Protein AF-A0A2D9KUJ3-F1 (afdb_monomer_lite)

Secondary structure (DSSP, 8-state):
-HHHHHHHHHHHHHHTT------EEEE-TTS-EEEESS--STT-EE-------------EEEE-SSSEEEETT--EEE-TT---PPPPBTTBPPPTT-------

Sequence (104 aa):
MARYLSSVFLLFWLIGTVSATEIYQWTDDHGRQIFSDQPADPAAETVELTPNSNRYLFNVKRVYDGDTLVLENNQRVRLLSINTPEISSRYREAEPGALKRGIG

pLDDT: mean 80.88, std 12.1, range [39.72, 95.38]

Foldseek 3Di:
DVVVVVVVVVVVVVVVVDDLPWKWWDADPVRDIDIDSDPPDPRIDTDPPPPDVPPDDFAFPDDQFPQWTQTPVRDIDGHPPDDDFHDDDPVDHTGPPGDDPDPD

Radius of gyration: 19.77 Å; chains: 1; bounding box: 57×38×44 Å

Structure (mmCIF, N/CA/C/O backbone):
data_AF-A0A2D9KUJ3-F1
#
_entry.id   AF-A0A2D9KUJ3-F1
#
loop_
_atom_site.group_PDB
_atom_site.id
_atom_site.type_symbol
_atom_site.label_atom_id
_atom_site.label_alt_id
_atom_site.label_comp_id
_atom_site.label_asym_id
_atom_site.label_entity_id
_atom_site.label_seq_id
_atom_site.pdbx_PDB_ins_code
_atom_site.Cartn_x
_atom_site.Cartn_y
_atom_site.Cartn_z
_atom_site.occupancy
_atom_site.B_iso_or_equiv
_atom_site.auth_seq_id
_atom_site.auth_comp_id
_atom_site.auth_asym_id
_atom_site.auth_atom_id
_atom_site.pdbx_PDB_model_num
ATOM 1 N N . MET A 1 1 ? 44.026 4.222 -18.629 1.00 60.72 1 MET A N 1
ATOM 2 C CA . MET A 1 1 ? 43.016 5.303 -18.532 1.00 60.72 1 MET A CA 1
ATOM 3 C C . MET A 1 1 ? 41.734 4.985 -19.297 1.00 60.72 1 MET A C 1
ATOM 5 O O . MET A 1 1 ? 40.689 5.009 -18.668 1.00 60.72 1 MET A O 1
ATOM 9 N N . ALA A 1 2 ? 41.789 4.592 -20.578 1.00 60.91 2 ALA A N 1
ATOM 10 C CA . ALA A 1 2 ? 40.592 4.291 -21.385 1.00 60.91 2 ALA A CA 1
ATOM 11 C C . ALA A 1 2 ? 39.616 3.267 -20.760 1.00 60.91 2 ALA A C 1
ATOM 13 O O . ALA A 1 2 ? 38.419 3.509 -20.748 1.00 60.91 2 ALA A O 1
ATOM 14 N N . ARG A 1 3 ? 40.108 2.177 -20.149 1.00 60.47 3 ARG A N 1
ATOM 15 C CA . ARG A 1 3 ? 39.250 1.156 -19.504 1.00 60.47 3 ARG A CA 1
ATOM 16 C C . ARG A 1 3 ? 38.441 1.687 -18.311 1.00 60.47 3 ARG A C 1
ATOM 18 O O . ARG A 1 3 ? 37.300 1.286 -18.131 1.00 60.47 3 ARG A O 1
ATOM 25 N N . TYR A 1 4 ? 39.013 2.599 -17.523 1.00 70.81 4 TYR A N 1
ATOM 26 C CA . TYR A 1 4 ? 38.316 3.208 -16.383 1.00 70.81 4 TYR A CA 1
ATOM 27 C C . TYR A 1 4 ? 37.273 4.228 -16.847 1.00 70.81 4 TYR A C 1
ATOM 29 O O . TYR A 1 4 ? 36.198 4.298 -16.267 1.00 70.81 4 TYR A O 1
ATOM 37 N N . LEU A 1 5 ? 37.555 4.950 -17.938 1.00 70.75 5 LEU A N 1
ATOM 38 C CA . LEU A 1 5 ? 36.591 5.842 -18.589 1.00 70.75 5 LEU A CA 1
ATOM 39 C C . LEU A 1 5 ? 35.378 5.061 -19.116 1.00 70.75 5 LEU A C 1
ATOM 41 O O . LEU A 1 5 ? 34.248 5.475 -18.883 1.00 70.75 5 LEU A O 1
ATOM 45 N N . SER A 1 6 ? 35.597 3.898 -19.741 1.00 74.25 6 SER A N 1
ATOM 46 C CA . SER A 1 6 ? 34.514 3.012 -20.188 1.00 74.25 6 SER A CA 1
ATOM 47 C C . SER A 1 6 ? 33.666 2.492 -19.023 1.00 74.25 6 SER A C 1
ATOM 49 O O . SER A 1 6 ? 32.444 2.504 -19.111 1.00 74.25 6 SER A O 1
ATOM 51 N N . SER A 1 7 ? 34.291 2.071 -17.916 1.00 78.94 7 SER A N 1
ATOM 52 C CA . SER A 1 7 ? 33.567 1.590 -16.728 1.00 78.94 7 SER A CA 1
ATOM 53 C C . SER A 1 7 ? 32.777 2.691 -16.019 1.00 78.94 7 SER A C 1
ATOM 55 O O . SER A 1 7 ? 31.663 2.435 -15.577 1.00 78.94 7 SER A O 1
ATOM 57 N N . VAL A 1 8 ? 33.311 3.914 -15.939 1.00 81.94 8 VAL A N 1
ATOM 58 C CA . VAL A 1 8 ? 32.582 5.067 -15.387 1.00 81.94 8 VAL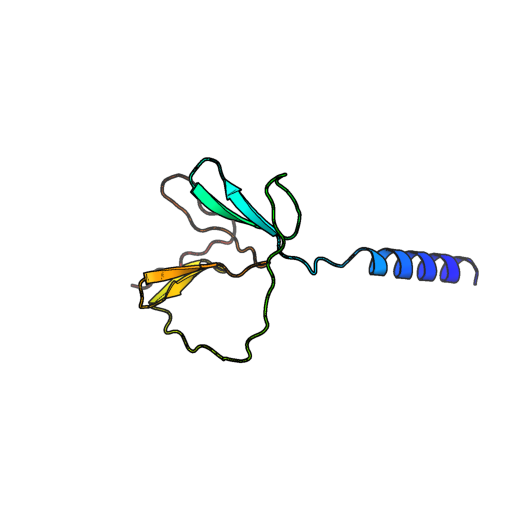 A CA 1
ATOM 59 C C . VAL A 1 8 ? 31.392 5.419 -16.278 1.00 81.94 8 VAL A C 1
ATOM 61 O O . VAL A 1 8 ? 30.297 5.628 -15.771 1.00 81.94 8 VAL A O 1
ATOM 64 N N . PHE A 1 9 ? 31.569 5.409 -17.600 1.00 82.19 9 PHE A N 1
ATOM 65 C CA . PHE A 1 9 ? 30.480 5.668 -18.543 1.00 82.19 9 PHE A CA 1
ATOM 66 C C . PHE A 1 9 ? 29.354 4.627 -18.433 1.00 82.19 9 PHE A C 1
ATOM 68 O O . PHE A 1 9 ? 28.178 4.980 -18.413 1.00 82.19 9 PHE A O 1
ATOM 75 N N . LEU A 1 10 ? 29.711 3.350 -18.280 1.00 82.38 10 LEU A N 1
ATOM 76 C CA . LEU A 1 10 ? 28.755 2.253 -18.111 1.00 82.38 10 LEU A CA 1
ATOM 77 C C . LEU A 1 10 ? 28.019 2.341 -16.758 1.00 82.38 10 LEU A C 1
ATOM 79 O O . LEU A 1 10 ? 26.817 2.101 -16.699 1.00 82.38 10 LEU A O 1
ATOM 83 N N . LEU A 1 11 ? 28.706 2.770 -15.692 1.00 80.31 11 LEU A N 1
ATOM 84 C CA . LEU A 1 11 ? 28.097 3.034 -14.384 1.00 80.31 11 LEU A CA 1
ATOM 85 C C . LEU A 1 11 ? 27.107 4.211 -14.433 1.00 80.31 11 LEU A C 1
ATOM 87 O O . LEU A 1 11 ? 26.006 4.095 -13.906 1.00 80.31 11 LEU A O 1
ATOM 91 N N . PHE A 1 12 ? 27.460 5.316 -15.098 1.00 78.88 12 PHE A N 1
ATOM 92 C CA . PHE A 1 12 ? 26.552 6.456 -15.289 1.00 78.88 12 PHE A CA 1
ATOM 93 C C . PHE A 1 12 ? 25.317 6.087 -16.119 1.00 78.88 12 PHE A C 1
ATOM 95 O O . PHE A 1 12 ? 24.223 6.566 -15.828 1.00 78.88 12 PHE A O 1
ATOM 102 N N . TRP A 1 13 ? 25.471 5.206 -17.111 1.00 78.00 13 TRP A N 1
ATOM 103 C CA . TRP A 1 13 ? 24.351 4.714 -17.910 1.00 78.00 13 TRP A CA 1
ATOM 104 C C . TRP A 1 13 ? 23.391 3.833 -17.095 1.00 78.00 13 TRP A C 1
ATOM 106 O O . TRP A 1 13 ? 22.181 4.006 -17.204 1.00 78.00 13 TRP A O 1
ATOM 116 N N . LEU A 1 14 ? 23.905 2.969 -16.207 1.00 75.50 14 LEU A N 1
ATOM 117 C CA . LEU A 1 14 ? 23.066 2.169 -15.300 1.00 75.50 14 LEU A CA 1
ATOM 118 C C . LEU A 1 14 ? 22.289 3.014 -14.280 1.00 75.50 14 LEU A C 1
ATOM 120 O O . LEU A 1 14 ? 21.185 2.642 -13.894 1.00 75.50 14 LEU A O 1
ATOM 124 N N . ILE A 1 15 ? 22.847 4.137 -13.820 1.00 73.56 15 ILE A N 1
ATOM 125 C CA . ILE A 1 15 ? 22.161 5.007 -12.849 1.00 73.56 15 ILE A CA 1
ATOM 126 C C . ILE A 1 15 ? 20.949 5.699 -13.498 1.00 73.56 15 ILE A C 1
ATOM 128 O O . ILE A 1 15 ? 19.933 5.896 -12.838 1.00 73.56 15 ILE A O 1
ATOM 132 N N . GLY A 1 16 ? 21.017 6.010 -14.798 1.00 63.19 16 GLY A N 1
ATOM 133 C CA . GLY A 1 16 ? 19.931 6.668 -15.533 1.00 63.19 16 GLY A CA 1
ATOM 134 C C . GLY A 1 16 ? 18.679 5.812 -15.758 1.00 63.19 16 GLY A C 1
ATOM 135 O O . GLY A 1 16 ? 17.644 6.358 -16.123 1.00 63.19 16 GLY A O 1
ATOM 136 N N . THR A 1 17 ? 18.744 4.493 -15.544 1.00 64.06 17 THR A N 1
ATOM 137 C CA . THR A 1 17 ? 17.608 3.579 -15.769 1.00 64.06 17 THR A CA 1
ATOM 138 C C . THR A 1 17 ? 16.805 3.263 -14.507 1.00 64.06 17 THR A C 1
ATOM 140 O O . THR A 1 17 ? 15.813 2.545 -14.584 1.00 64.06 17 THR A O 1
ATOM 143 N N . VAL A 1 18 ? 17.214 3.764 -13.336 1.00 61.72 18 VAL A N 1
ATOM 144 C CA . VAL A 1 18 ? 16.547 3.473 -12.059 1.00 61.72 18 VAL A CA 1
ATOM 145 C C . VAL A 1 18 ? 15.677 4.659 -11.657 1.00 61.72 18 VAL A C 1
ATOM 147 O O . VAL A 1 18 ? 16.095 5.531 -10.899 1.00 61.72 18 VAL A O 1
ATOM 150 N N . SER A 1 19 ? 14.462 4.736 -12.192 1.00 57.41 19 SER A N 1
ATOM 151 C CA . SER A 1 19 ? 13.462 5.716 -11.750 1.00 57.41 19 SER A CA 1
ATOM 152 C C . 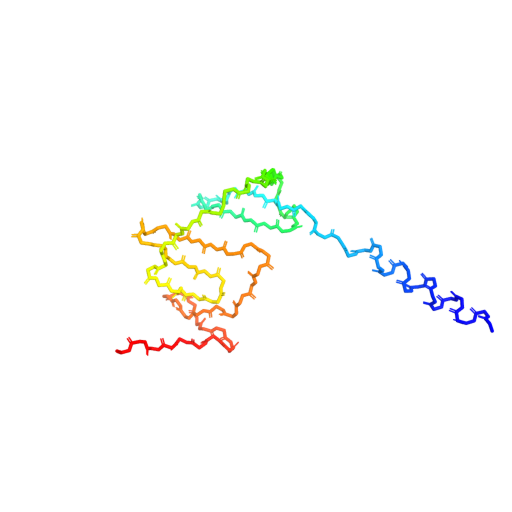SER A 1 19 ? 12.056 5.162 -11.957 1.00 57.41 19 SER A C 1
ATOM 154 O O . SER A 1 19 ? 11.493 5.282 -13.038 1.00 57.41 19 SER A O 1
ATOM 156 N N . ALA A 1 20 ? 11.495 4.556 -10.909 1.00 61.62 20 ALA A N 1
ATOM 157 C CA . ALA A 1 20 ? 10.059 4.318 -10.794 1.00 61.62 20 ALA A CA 1
ATOM 158 C C . ALA A 1 20 ? 9.492 5.398 -9.866 1.00 61.62 20 ALA A C 1
ATOM 160 O O . ALA A 1 20 ? 9.547 5.274 -8.643 1.00 61.62 20 ALA A O 1
ATOM 161 N N . THR A 1 21 ? 9.060 6.518 -10.445 1.00 68.94 21 THR A N 1
ATOM 162 C CA . THR A 1 21 ? 8.530 7.668 -9.689 1.00 68.94 21 THR A CA 1
ATOM 163 C C . THR A 1 21 ? 7.012 7.772 -9.747 1.00 68.94 21 THR A C 1
ATOM 165 O O . THR A 1 21 ? 6.432 8.567 -9.013 1.00 68.94 21 THR A O 1
ATOM 168 N N . GLU A 1 22 ? 6.373 6.993 -10.618 1.00 85.88 22 GLU A N 1
ATOM 169 C CA . GLU A 1 22 ? 4.936 7.034 -10.862 1.00 85.88 22 GLU A CA 1
ATOM 170 C C . GLU A 1 22 ? 4.264 5.792 -10.280 1.00 85.88 22 GLU A C 1
ATOM 172 O O . GLU A 1 22 ? 4.822 4.695 -10.294 1.00 85.88 22 GLU A O 1
ATOM 177 N N . ILE A 1 23 ? 3.059 5.986 -9.750 1.00 86.62 23 ILE A N 1
ATOM 178 C CA . ILE A 1 23 ? 2.175 4.902 -9.335 1.00 86.62 23 ILE A CA 1
ATOM 179 C C . ILE A 1 23 ? 1.005 4.910 -10.303 1.00 86.62 23 ILE A C 1
ATOM 181 O O . ILE A 1 23 ? 0.361 5.940 -10.482 1.00 86.62 23 ILE A O 1
ATOM 185 N N . TYR A 1 24 ? 0.719 3.762 -10.892 1.00 90.19 24 TYR A N 1
ATOM 186 C CA . TYR A 1 24 ? -0.428 3.534 -11.750 1.00 90.19 24 TYR A CA 1
ATOM 187 C C . TYR A 1 24 ? -1.504 2.778 -10.983 1.00 90.19 24 TYR A C 1
ATOM 189 O O . TYR A 1 24 ? -1.194 1.932 -10.141 1.00 90.19 24 TYR A O 1
ATOM 197 N N . GLN A 1 25 ? -2.765 3.063 -11.283 1.00 91.38 25 GLN A N 1
ATOM 198 C CA . GLN A 1 25 ? -3.909 2.373 -10.710 1.00 91.38 25 GLN A CA 1
ATOM 199 C C . GLN A 1 25 ? -4.913 1.971 -11.788 1.00 91.38 25 GLN A C 1
ATOM 201 O O . GLN A 1 25 ? -5.106 2.696 -12.759 1.00 91.38 25 GLN A O 1
ATOM 206 N N . TRP A 1 26 ? -5.586 0.840 -11.594 1.00 94.12 26 TRP A N 1
ATOM 207 C CA . TRP A 1 26 ? -6.728 0.431 -12.413 1.00 94.12 26 TRP A CA 1
ATOM 208 C C . TRP A 1 26 ? -7.666 -0.468 -11.611 1.00 94.12 26 TRP A C 1
ATOM 210 O O . TRP A 1 26 ? -7.329 -0.930 -10.518 1.00 94.12 26 TRP A O 1
ATOM 220 N N . THR A 1 27 ? -8.856 -0.714 -12.146 1.00 93.69 27 THR A N 1
ATOM 221 C CA . THR A 1 27 ? -9.788 -1.702 -11.601 1.00 93.69 27 THR A CA 1
ATOM 222 C C . THR A 1 27 ? -9.769 -2.942 -12.483 1.00 93.69 27 THR A C 1
ATOM 224 O O . THR A 1 27 ? -9.935 -2.832 -13.694 1.00 93.69 27 THR A O 1
ATOM 227 N N . ASP A 1 28 ? -9.558 -4.113 -11.887 1.00 91.19 28 ASP A N 1
ATOM 228 C CA . ASP A 1 28 ? -9.598 -5.377 -12.624 1.00 91.19 28 ASP A CA 1
ATOM 229 C C . ASP A 1 28 ? -11.036 -5.842 -12.927 1.00 91.19 28 ASP A C 1
ATOM 231 O O . ASP A 1 28 ? -12.017 -5.294 -12.416 1.00 91.19 28 ASP A O 1
ATOM 235 N N . ASP A 1 29 ? -11.167 -6.915 -13.712 1.00 91.38 29 ASP A N 1
ATOM 236 C CA . ASP A 1 29 ? -12.459 -7.515 -14.093 1.00 91.38 29 ASP A CA 1
ATOM 237 C C . ASP A 1 29 ? -13.311 -7.983 -12.895 1.00 91.38 29 ASP A C 1
ATOM 239 O O . ASP A 1 29 ? -14.511 -8.238 -13.023 1.00 91.38 29 ASP A O 1
ATOM 243 N N . HIS A 1 30 ? -12.707 -8.112 -11.713 1.00 89.50 30 HIS A N 1
ATOM 244 C CA . HIS A 1 30 ? -13.376 -8.499 -10.474 1.00 89.50 30 HIS A CA 1
ATOM 245 C C . HIS A 1 30 ? -13.743 -7.297 -9.591 1.00 89.50 30 HIS A C 1
ATOM 247 O O . HIS A 1 30 ? -14.206 -7.490 -8.463 1.00 89.50 30 HIS A O 1
ATOM 253 N N . GLY A 1 31 ? -13.554 -6.068 -10.079 1.00 87.19 31 GLY A N 1
ATOM 254 C CA . GLY A 1 31 ? -13.844 -4.841 -9.343 1.00 87.19 31 GLY A CA 1
ATOM 255 C C . GLY A 1 31 ? -12.806 -4.506 -8.269 1.00 87.19 31 GLY A C 1
ATOM 256 O O . GLY A 1 31 ? -13.084 -3.701 -7.379 1.00 87.19 31 GLY A O 1
ATOM 257 N N . ARG A 1 32 ? -11.625 -5.137 -8.291 1.00 84.31 32 ARG A N 1
ATOM 258 C CA . ARG A 1 32 ? -10.555 -4.867 -7.324 1.00 84.31 32 ARG A CA 1
ATOM 259 C C . ARG A 1 32 ? -9.679 -3.734 -7.833 1.00 84.31 32 ARG A C 1
ATOM 261 O O . ARG A 1 32 ? -9.216 -3.765 -8.969 1.00 84.31 32 ARG A O 1
ATOM 268 N N . GLN A 1 33 ? -9.405 -2.770 -6.960 1.00 86.75 33 GLN A N 1
ATOM 269 C CA . GLN A 1 33 ? -8.425 -1.725 -7.232 1.00 86.75 33 GLN A CA 1
ATOM 270 C C . GLN A 1 33 ? -7.009 -2.313 -7.165 1.00 86.75 33 GLN A C 1
ATOM 272 O O . GLN A 1 33 ? -6.620 -2.863 -6.130 1.00 86.75 33 GLN A O 1
ATOM 277 N N . ILE A 1 34 ? -6.247 -2.181 -8.247 1.00 88.06 34 ILE A N 1
ATOM 278 C CA . ILE A 1 34 ? -4.850 -2.606 -8.358 1.00 88.06 34 ILE A CA 1
ATOM 279 C C . ILE A 1 34 ? -3.953 -1.373 -8.477 1.00 88.06 34 ILE A C 1
ATOM 281 O O . ILE A 1 34 ? -4.355 -0.357 -9.043 1.00 88.06 34 ILE A O 1
ATOM 285 N N . PHE A 1 35 ? -2.740 -1.478 -7.932 1.00 87.50 35 PHE A N 1
ATOM 286 C CA . PHE A 1 35 ? -1.697 -0.461 -8.007 1.00 87.50 35 PHE A CA 1
ATOM 287 C C . PHE A 1 35 ? -0.394 -1.088 -8.511 1.00 87.50 35 PHE A C 1
ATOM 289 O O . PHE A 1 35 ? -0.068 -2.212 -8.122 1.00 87.50 35 PHE A O 1
ATOM 296 N N . SER A 1 36 ? 0.360 -0.371 -9.342 1.00 84.44 36 SER A N 1
ATOM 297 C CA . SER A 1 36 ? 1.651 -0.820 -9.877 1.00 84.44 36 SER A CA 1
ATOM 298 C C . SER A 1 36 ? 2.600 0.355 -10.103 1.00 84.44 36 SER A C 1
ATOM 300 O O . SER A 1 36 ? 2.177 1.492 -10.267 1.00 84.44 36 SER A O 1
ATOM 302 N N . ASP A 1 37 ? 3.894 0.070 -10.112 1.00 84.56 37 ASP A N 1
ATOM 303 C CA . ASP A 1 37 ? 4.967 0.952 -10.569 1.00 84.56 37 ASP A CA 1
ATOM 304 C C . ASP A 1 37 ? 5.133 0.944 -12.103 1.00 84.56 37 ASP A C 1
ATOM 306 O O . ASP A 1 37 ? 5.958 1.678 -12.644 1.00 84.56 37 ASP A O 1
ATOM 310 N N . GLN A 1 38 ? 4.347 0.125 -12.811 1.00 84.00 38 GLN A N 1
ATOM 311 C CA . GLN A 1 38 ? 4.329 0.020 -14.267 1.00 84.00 38 GLN A CA 1
ATOM 312 C C . GLN A 1 38 ? 2.898 0.158 -14.809 1.00 84.00 38 GLN A C 1
ATOM 314 O O . GLN A 1 38 ? 1.944 -0.276 -14.157 1.00 84.00 38 GLN A O 1
ATOM 319 N N . PRO A 1 39 ? 2.719 0.698 -16.027 1.00 87.50 39 PRO A N 1
ATOM 320 C CA . PRO A 1 39 ? 1.422 0.730 -16.695 1.00 87.50 39 PRO A CA 1
ATOM 321 C C . PRO A 1 39 ? 1.098 -0.665 -17.259 1.00 87.50 39 PRO A C 1
ATOM 323 O O . PRO A 1 39 ? 1.175 -0.911 -18.461 1.00 87.50 39 PRO A O 1
ATOM 326 N N . ALA A 1 40 ? 0.807 -1.612 -16.364 1.00 87.25 40 ALA A N 1
ATOM 327 C CA . ALA A 1 40 ? 0.609 -3.025 -16.690 1.00 87.25 40 ALA A CA 1
ATOM 328 C C . ALA A 1 40 ? -0.747 -3.327 -17.357 1.00 87.25 40 ALA A C 1
ATOM 330 O O . ALA A 1 40 ? -0.932 -4.423 -17.886 1.00 87.25 40 ALA A O 1
ATOM 331 N N . ASP A 1 41 ? -1.675 -2.368 -17.342 1.00 92.31 41 ASP A N 1
ATOM 332 C CA . ASP A 1 41 ? -3.014 -2.478 -17.919 1.00 92.31 41 ASP A CA 1
ATOM 333 C C . ASP A 1 41 ? -3.303 -1.274 -18.838 1.00 92.31 41 ASP A C 1
ATOM 335 O O . ASP A 1 41 ? -2.917 -0.152 -18.500 1.00 92.31 41 ASP A O 1
ATOM 339 N N . PRO A 1 42 ? -3.976 -1.451 -19.992 1.00 90.56 42 PRO A N 1
ATOM 340 C CA . PRO A 1 42 ? -4.370 -0.335 -20.855 1.00 90.56 42 PRO A CA 1
ATOM 341 C C . PRO A 1 42 ? -5.276 0.704 -20.182 1.00 90.56 42 PRO A C 1
ATOM 343 O O . PRO A 1 42 ? -5.285 1.857 -20.604 1.00 90.56 42 PRO A O 1
ATOM 346 N N . ALA A 1 43 ? -6.048 0.304 -19.169 1.00 92.12 43 ALA A N 1
ATOM 347 C CA . ALA A 1 43 ? -6.900 1.185 -18.376 1.00 92.12 43 ALA A CA 1
ATOM 348 C C . ALA A 1 43 ? -6.161 1.823 -17.186 1.00 92.12 43 ALA A C 1
ATOM 350 O O . ALA A 1 43 ? -6.793 2.456 -16.342 1.00 92.12 43 ALA A O 1
ATOM 351 N N . ALA A 1 44 ? -4.843 1.635 -17.081 1.00 92.31 44 ALA A N 1
ATOM 352 C CA . ALA A 1 44 ? -4.058 2.185 -15.991 1.00 92.31 44 ALA A CA 1
ATOM 353 C C . ALA A 1 44 ? -3.943 3.712 -16.077 1.00 92.31 44 ALA A C 1
ATOM 355 O O . ALA A 1 44 ? -3.525 4.275 -17.089 1.00 92.31 44 ALA A O 1
ATOM 356 N N . GLU A 1 45 ? -4.258 4.374 -14.968 1.00 93.12 45 GLU A N 1
ATOM 357 C CA . GLU A 1 45 ? -4.156 5.821 -14.799 1.00 93.12 45 GLU A CA 1
ATOM 358 C C . GLU A 1 45 ? -3.088 6.162 -13.756 1.00 93.12 45 GLU A C 1
ATOM 360 O O . GLU A 1 45 ? -2.922 5.446 -12.765 1.00 93.12 45 GLU A O 1
ATOM 365 N N . THR A 1 46 ? -2.364 7.267 -13.946 1.00 90.25 46 THR A N 1
ATOM 366 C CA . THR A 1 46 ? -1.368 7.736 -12.974 1.00 90.25 46 THR A CA 1
ATOM 367 C C . THR A 1 46 ? -2.052 8.316 -11.734 1.00 90.25 46 THR A C 1
ATOM 369 O O . THR A 1 46 ? -2.955 9.145 -11.826 1.00 90.25 46 THR A O 1
ATOM 372 N N . VAL A 1 47 ? -1.594 7.910 -10.552 1.00 87.12 47 VAL A N 1
ATOM 373 C CA . VAL A 1 47 ? -2.065 8.418 -9.263 1.00 87.12 47 VAL A CA 1
ATOM 374 C C . VAL A 1 47 ? -1.351 9.727 -8.939 1.00 87.12 47 VAL A C 1
ATOM 376 O O . VAL A 1 47 ? -0.151 9.740 -8.655 1.00 87.12 47 VAL A O 1
ATOM 379 N N . GLU A 1 48 ? -2.094 10.833 -8.900 1.00 82.62 48 GLU A N 1
ATOM 380 C CA . GLU A 1 48 ? -1.580 12.087 -8.351 1.00 82.62 48 GLU A CA 1
ATOM 381 C C . GLU A 1 48 ? -1.466 11.993 -6.826 1.00 82.62 48 GLU A C 1
ATOM 383 O O . GLU A 1 48 ? -2.422 12.189 -6.070 1.00 82.62 48 GLU A O 1
ATOM 388 N N . LEU A 1 49 ? -0.256 11.710 -6.349 1.00 74.38 49 LEU A N 1
ATOM 389 C CA . LE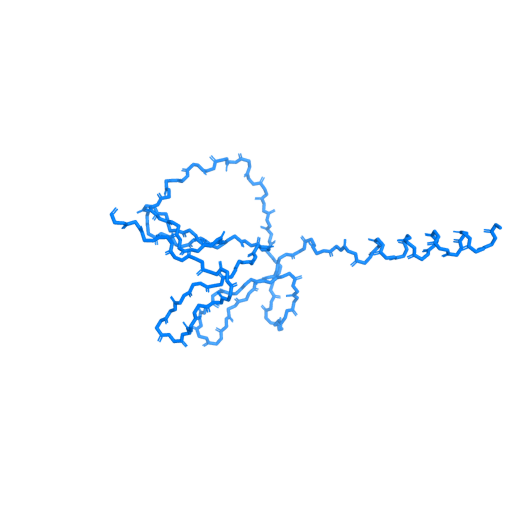U A 1 49 ? 0.067 11.840 -4.938 1.00 74.38 49 LEU A CA 1
ATOM 390 C C . LEU A 1 49 ? 0.197 13.328 -4.625 1.00 74.38 49 LEU A C 1
ATOM 392 O O . LEU A 1 49 ? 1.250 13.918 -4.835 1.00 74.38 49 LEU A O 1
ATOM 396 N N . THR A 1 50 ? -0.861 13.948 -4.110 1.00 69.56 50 THR A N 1
ATOM 397 C CA . THR A 1 50 ? -0.719 15.256 -3.462 1.00 69.56 50 THR A CA 1
ATOM 398 C C . THR A 1 50 ? -0.103 15.003 -2.085 1.00 69.56 50 THR A C 1
ATOM 400 O O . THR A 1 50 ? -0.801 14.449 -1.228 1.00 69.56 50 THR A O 1
ATOM 403 N N . PRO A 1 51 ? 1.177 15.354 -1.828 1.00 61.50 51 PRO A N 1
ATOM 404 C CA . PRO A 1 51 ? 1.781 15.176 -0.516 1.00 61.50 51 PRO A CA 1
ATOM 405 C C . PRO A 1 51 ? 1.130 16.163 0.451 1.00 61.50 51 PRO A C 1
ATOM 407 O O . PRO A 1 51 ? 1.599 17.277 0.672 1.00 61.50 51 PRO A O 1
ATOM 410 N N . ASN A 1 52 ? 0.001 15.762 1.021 1.00 61.62 52 ASN A N 1
ATOM 411 C CA . ASN A 1 52 ? -0.597 16.479 2.121 1.00 61.62 52 ASN A CA 1
ATOM 412 C C . ASN A 1 52 ? 0.242 16.164 3.366 1.00 61.62 52 ASN A C 1
ATOM 414 O O . ASN A 1 52 ? 0.319 15.018 3.805 1.00 61.62 52 ASN A O 1
ATOM 418 N N . SER A 1 53 ? 0.886 17.187 3.926 1.00 60.19 53 SER A N 1
ATOM 419 C CA . SER A 1 53 ? 1.701 17.098 5.143 1.00 60.19 53 SER A CA 1
ATOM 420 C C . SER A 1 53 ? 0.893 16.773 6.405 1.00 60.19 53 SER A C 1
ATOM 422 O O . SER A 1 53 ? 1.470 16.688 7.493 1.00 60.19 53 SER A O 1
ATOM 424 N N . ASN A 1 54 ? -0.418 16.552 6.281 1.00 57.25 54 ASN A N 1
ATOM 425 C CA . ASN A 1 54 ? -1.241 15.961 7.319 1.00 57.25 54 ASN A CA 1
ATOM 426 C C . ASN A 1 54 ? -0.673 14.585 7.690 1.00 57.25 54 ASN A C 1
ATOM 428 O O . ASN A 1 54 ? -0.964 13.565 7.069 1.00 57.25 54 ASN A O 1
ATOM 432 N N . ARG A 1 55 ? 0.141 14.553 8.750 1.00 60.00 55 ARG A N 1
ATOM 433 C CA . ARG A 1 55 ? 0.438 13.331 9.496 1.00 60.00 55 ARG A CA 1
ATOM 434 C C . ARG A 1 55 ? -0.872 12.832 10.084 1.00 60.00 55 ARG A C 1
ATOM 436 O O . ARG A 1 55 ? -1.249 13.202 11.193 1.00 60.00 55 ARG A O 1
ATOM 443 N N . TYR A 1 56 ? -1.582 12.017 9.322 1.00 70.50 56 TYR A N 1
ATOM 444 C CA . TYR A 1 56 ? -2.754 11.332 9.820 1.00 70.50 56 TYR A CA 1
ATOM 445 C C . TYR A 1 56 ? -2.289 10.248 10.794 1.00 70.50 56 TYR A C 1
ATOM 447 O O . TYR A 1 56 ? -1.639 9.275 10.414 1.00 70.50 56 TYR A O 1
ATOM 455 N N . LEU A 1 57 ? -2.579 10.456 12.075 1.00 80.56 57 LEU A N 1
ATOM 456 C CA . LEU A 1 57 ? -2.398 9.439 13.100 1.00 80.56 57 LEU A CA 1
ATOM 457 C C . LEU A 1 57 ? -3.578 8.474 13.018 1.00 80.56 57 LEU A C 1
ATOM 459 O O . LEU A 1 57 ? -4.712 8.842 13.322 1.00 80.56 57 LEU A O 1
ATOM 463 N N . PHE A 1 58 ? -3.298 7.241 12.610 1.00 87.19 58 PHE A N 1
ATOM 464 C CA . PHE A 1 58 ? -4.268 6.154 12.620 1.00 87.19 58 PHE A CA 1
ATOM 465 C C . PHE A 1 58 ? -3.874 5.115 13.665 1.00 87.19 58 PHE A C 1
ATOM 467 O O . PHE A 1 58 ? -2.720 4.693 13.729 1.00 87.19 58 PHE A O 1
ATOM 474 N N . ASN A 1 59 ? -4.851 4.666 14.453 1.00 93.06 59 ASN A N 1
ATOM 475 C CA . ASN A 1 59 ? -4.661 3.521 15.334 1.00 93.06 59 ASN A CA 1
ATOM 476 C C . ASN A 1 59 ? -4.716 2.232 14.507 1.00 93.06 59 ASN A C 1
ATOM 478 O O . ASN A 1 59 ? -5.680 1.981 13.774 1.00 93.06 59 ASN A O 1
ATOM 482 N N . VAL A 1 60 ? -3.667 1.421 14.629 1.00 93.81 60 VAL A N 1
ATOM 483 C CA . VAL A 1 60 ? -3.576 0.106 13.994 1.00 93.81 60 VAL A CA 1
ATOM 484 C C . VAL A 1 60 ? -4.271 -0.910 14.889 1.00 93.81 60 VAL A C 1
ATOM 486 O O . VAL A 1 60 ? -3.852 -1.126 16.022 1.00 93.81 60 VAL A O 1
ATOM 489 N N . LYS A 1 61 ? -5.297 -1.570 14.353 1.00 95.38 61 LYS A N 1
ATOM 490 C CA . LYS A 1 61 ? -6.003 -2.664 15.024 1.00 95.38 61 LYS A CA 1
ATOM 491 C C . LYS A 1 61 ? -5.176 -3.940 15.025 1.00 95.38 61 LYS A C 1
ATOM 493 O O . LYS A 1 61 ? -5.105 -4.655 16.019 1.00 95.38 61 LYS A O 1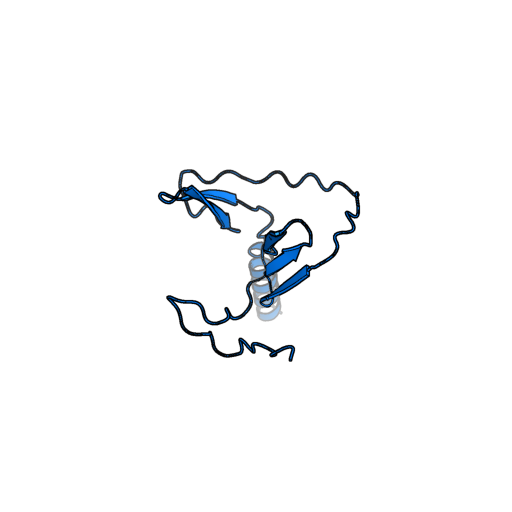
ATOM 498 N N . ARG A 1 62 ? -4.577 -4.262 13.874 1.00 92.94 62 ARG A N 1
ATOM 499 C CA . ARG A 1 62 ? -3.644 -5.384 13.720 1.00 92.94 62 ARG A CA 1
ATOM 500 C C . ARG A 1 62 ? -2.793 -5.242 12.466 1.00 92.94 62 ARG A C 1
ATOM 502 O O . ARG A 1 62 ? -3.233 -4.682 11.463 1.00 92.94 62 ARG A O 1
ATOM 509 N N . VAL A 1 63 ? -1.616 -5.848 12.509 1.00 90.62 63 VAL A N 1
ATOM 510 C CA . VAL A 1 63 ? -0.785 -6.109 11.331 1.00 90.62 63 VAL A CA 1
ATOM 511 C C . VAL A 1 63 ? -1.348 -7.347 10.626 1.00 90.62 63 VAL A C 1
ATOM 513 O O . VAL A 1 63 ? -1.613 -8.358 11.283 1.00 90.62 63 VAL A O 1
ATOM 516 N N . TYR A 1 64 ? -1.630 -7.256 9.325 1.00 87.56 64 TYR A N 1
ATOM 517 C CA . TYR A 1 64 ? -2.098 -8.402 8.541 1.00 87.56 64 TYR A CA 1
ATOM 518 C C . TYR A 1 64 ? -0.900 -9.242 8.082 1.00 87.56 64 TYR A C 1
ATOM 520 O O . TYR A 1 64 ? -0.836 -10.421 8.424 1.00 87.56 64 TYR A O 1
ATOM 528 N N . ASP A 1 65 ? 0.058 -8.604 7.416 1.00 86.38 65 ASP A N 1
ATOM 529 C CA . ASP A 1 65 ? 1.368 -9.118 6.998 1.00 86.38 65 ASP A CA 1
ATOM 530 C C . ASP A 1 65 ? 2.382 -7.950 6.994 1.00 86.38 65 ASP A C 1
ATOM 532 O O . ASP A 1 65 ? 2.120 -6.903 7.590 1.00 86.38 65 ASP A O 1
ATOM 536 N N . GLY A 1 66 ? 3.565 -8.128 6.403 1.00 87.81 66 GLY A N 1
ATOM 537 C CA . GLY A 1 66 ? 4.649 -7.147 6.496 1.00 87.81 66 GLY A CA 1
ATOM 538 C C . GLY A 1 66 ? 4.400 -5.821 5.762 1.00 87.81 66 GLY A C 1
ATOM 539 O O . GLY A 1 66 ? 5.057 -4.834 6.094 1.00 87.81 66 GLY A O 1
ATOM 540 N N . ASP A 1 67 ? 3.453 -5.769 4.822 1.00 90.75 67 ASP A N 1
ATOM 541 C CA . ASP A 1 67 ? 3.106 -4.565 4.055 1.00 90.75 67 ASP A CA 1
ATOM 542 C C . ASP A 1 67 ? 1.630 -4.157 4.178 1.00 90.75 67 ASP A C 1
ATOM 544 O O . ASP A 1 67 ? 1.245 -3.085 3.708 1.00 90.75 67 ASP A O 1
ATOM 548 N N . THR A 1 68 ? 0.800 -4.962 4.840 1.00 91.12 68 THR A N 1
ATOM 549 C CA . THR A 1 68 ? -0.635 -4.727 4.965 1.00 91.12 68 THR A CA 1
ATOM 550 C C . THR A 1 68 ? -1.060 -4.588 6.423 1.00 91.12 68 THR A C 1
ATOM 552 O O . THR A 1 68 ? -0.861 -5.462 7.270 1.00 91.12 68 THR A O 1
ATOM 555 N N . LEU A 1 69 ? -1.748 -3.486 6.718 1.00 92.69 69 LEU A N 1
ATOM 556 C CA . LEU A 1 69 ? -2.289 -3.149 8.031 1.00 92.69 69 LEU A CA 1
ATOM 557 C C . LEU A 1 69 ? -3.818 -3.140 8.009 1.00 92.69 69 LEU A C 1
ATOM 559 O O . LEU A 1 69 ? -4.450 -2.845 6.993 1.00 92.69 69 LEU A O 1
ATOM 563 N N . VAL A 1 70 ? -4.423 -3.421 9.161 1.00 94.06 70 VAL A N 1
ATOM 564 C CA . VAL A 1 70 ? -5.843 -3.164 9.412 1.00 94.06 70 VAL A CA 1
ATOM 565 C C . VAL A 1 70 ? -5.951 -2.098 10.493 1.00 94.06 70 VAL A C 1
ATOM 567 O O . VAL A 1 70 ? -5.415 -2.257 11.591 1.00 94.06 70 VAL A O 1
ATOM 570 N N . LEU A 1 71 ? -6.649 -1.015 10.176 1.00 94.62 71 LEU A N 1
ATOM 571 C CA . LEU A 1 71 ? -6.903 0.107 11.075 1.00 94.62 71 LEU A CA 1
ATOM 572 C C . LEU A 1 71 ? -8.137 -0.158 11.959 1.00 94.62 71 LEU A C 1
ATOM 574 O O . LEU A 1 71 ? -8.942 -1.047 11.670 1.00 94.62 71 LEU A O 1
ATOM 578 N N . GLU A 1 72 ? -8.312 0.613 13.035 1.00 95.25 72 GLU A N 1
ATOM 579 C CA . GLU A 1 72 ? -9.461 0.461 13.956 1.00 95.25 72 GLU A CA 1
ATOM 580 C C . GLU A 1 72 ? -10.828 0.687 13.297 1.00 95.25 72 GLU A C 1
ATOM 582 O O . GLU A 1 72 ? -11.812 0.037 13.647 1.00 95.25 72 GLU A O 1
ATOM 587 N N . ASN A 1 73 ? -10.889 1.522 12.259 1.00 92.88 73 ASN A N 1
ATOM 588 C CA . ASN A 1 73 ? -12.087 1.692 11.428 1.00 92.88 73 ASN A CA 1
ATOM 589 C C . ASN A 1 73 ? -12.342 0.503 10.468 1.00 92.88 73 ASN A C 1
ATOM 591 O O . ASN A 1 73 ? -13.196 0.595 9.591 1.00 92.88 73 ASN A O 1
ATOM 595 N N . ASN A 1 74 ? -11.612 -0.607 10.621 1.00 93.12 74 ASN A N 1
ATOM 596 C CA . ASN A 1 74 ? -11.612 -1.800 9.767 1.00 93.12 74 ASN A CA 1
ATOM 597 C C . ASN A 1 74 ? -11.136 -1.573 8.323 1.00 93.12 74 ASN A C 1
ATOM 599 O O . ASN A 1 74 ? -11.248 -2.481 7.497 1.00 93.12 74 ASN A O 1
ATOM 603 N N . GLN A 1 75 ? -10.557 -0.411 8.013 1.00 91.31 75 GLN A N 1
ATOM 604 C CA . GLN A 1 75 ? -9.923 -0.183 6.722 1.00 91.31 75 GLN A CA 1
ATOM 605 C C . GLN A 1 75 ? -8.643 -1.018 6.611 1.00 91.31 75 GLN A C 1
ATOM 607 O O . GLN A 1 75 ? -7.803 -1.023 7.515 1.00 91.31 75 GLN A O 1
ATOM 612 N N . ARG A 1 76 ? -8.487 -1.718 5.483 1.00 91.00 76 ARG A N 1
ATOM 613 C CA . ARG A 1 76 ? -7.243 -2.394 5.105 1.00 91.00 76 ARG A CA 1
ATOM 614 C C . ARG A 1 76 ? -6.377 -1.424 4.301 1.00 91.00 76 ARG A C 1
ATOM 616 O O . ARG A 1 76 ? -6.862 -0.838 3.339 1.00 91.00 76 ARG A O 1
ATOM 623 N N . VAL A 1 77 ? -5.112 -1.280 4.681 1.00 89.50 77 VAL A N 1
ATOM 624 C CA . VAL A 1 77 ? -4.134 -0.400 4.023 1.00 89.50 77 VAL A CA 1
ATOM 625 C C . VAL A 1 77 ? -2.930 -1.235 3.602 1.00 89.50 77 VAL A C 1
ATOM 627 O O . VAL A 1 77 ? -2.318 -1.859 4.463 1.00 89.50 77 VAL A O 1
ATOM 630 N N . ARG A 1 78 ? -2.597 -1.241 2.304 1.00 88.50 78 ARG A N 1
ATOM 631 C CA . ARG A 1 78 ? -1.370 -1.849 1.763 1.00 88.50 78 ARG A CA 1
ATOM 632 C C . ARG A 1 78 ? -0.348 -0.758 1.468 1.00 88.50 78 ARG A C 1
ATOM 634 O O . ARG A 1 78 ? -0.693 0.268 0.883 1.00 88.50 78 ARG A O 1
ATOM 641 N N . LEU A 1 79 ? 0.891 -0.975 1.884 1.00 87.94 79 LEU A N 1
ATOM 642 C CA . LEU A 1 79 ? 1.997 -0.071 1.613 1.00 87.94 79 LEU A CA 1
ATOM 643 C C . LEU A 1 79 ? 2.443 -0.251 0.162 1.00 87.94 79 LEU A C 1
ATOM 645 O O . LEU A 1 79 ? 2.910 -1.315 -0.235 1.00 87.94 79 LEU A O 1
ATOM 649 N N . LEU A 1 80 ? 2.265 0.796 -0.641 1.00 82.81 80 LEU A N 1
ATOM 650 C CA . LEU A 1 80 ? 2.671 0.780 -2.042 1.00 82.81 80 LEU A CA 1
ATOM 651 C C . LEU A 1 80 ? 4.197 0.681 -2.151 1.00 82.81 80 LEU A C 1
ATOM 653 O O . LEU A 1 80 ? 4.926 1.211 -1.311 1.00 82.81 80 LEU A O 1
ATOM 657 N N . SER A 1 81 ? 4.661 -0.023 -3.182 1.00 79.31 81 SER A N 1
ATOM 658 C CA . SER A 1 81 ? 6.086 -0.265 -3.466 1.00 79.31 81 SER A CA 1
ATOM 659 C C . SER A 1 81 ? 6.849 -1.061 -2.398 1.00 79.31 81 SER A C 1
ATOM 661 O O . SER A 1 81 ? 8.068 -1.198 -2.487 1.00 79.31 81 SER A O 1
ATOM 663 N N . ILE A 1 82 ? 6.151 -1.627 -1.411 1.00 84.62 82 ILE A N 1
ATOM 664 C CA . ILE A 1 82 ? 6.696 -2.594 -0.459 1.00 84.62 82 ILE A CA 1
ATOM 665 C C . ILE A 1 82 ? 5.984 -3.919 -0.714 1.00 84.62 82 ILE A C 1
ATOM 667 O O . ILE A 1 82 ? 4.759 -3.972 -0.776 1.00 84.62 82 ILE A O 1
ATOM 671 N N . ASN A 1 83 ? 6.764 -4.980 -0.894 1.00 83.56 83 ASN A N 1
ATOM 672 C CA . ASN A 1 83 ? 6.253 -6.334 -1.033 1.00 83.56 83 ASN A CA 1
ATOM 673 C C . ASN A 1 83 ? 6.943 -7.213 0.010 1.00 83.56 83 ASN A C 1
ATOM 675 O O . ASN A 1 83 ? 8.176 -7.240 0.084 1.00 83.56 83 ASN A O 1
ATOM 679 N N . THR A 1 84 ? 6.152 -7.877 0.845 1.00 88.06 84 THR A N 1
ATOM 680 C CA . THR A 1 84 ? 6.650 -8.793 1.874 1.00 88.06 84 THR A CA 1
ATOM 681 C C . THR A 1 84 ? 6.135 -10.209 1.642 1.00 88.06 84 THR A C 1
ATOM 683 O O . THR A 1 84 ? 5.043 -10.352 1.101 1.00 88.06 84 THR A O 1
ATOM 686 N N . PRO A 1 85 ? 6.880 -11.254 2.067 1.00 87.25 85 PRO A N 1
ATOM 687 C CA . PRO A 1 85 ? 6.417 -12.631 1.948 1.00 87.25 85 PRO A CA 1
ATOM 688 C C . PRO A 1 85 ? 4.999 -12.797 2.494 1.00 87.25 85 PRO A C 1
ATOM 690 O O . PRO A 1 85 ? 4.726 -12.501 3.663 1.00 87.25 85 PRO A O 1
ATOM 693 N N . GLU A 1 86 ? 4.106 -13.273 1.637 1.00 83.62 86 GLU A N 1
ATOM 694 C CA . GLU A 1 86 ? 2.676 -13.304 1.927 1.00 83.62 86 GLU A CA 1
ATOM 695 C C . GLU A 1 86 ? 2.338 -14.448 2.904 1.00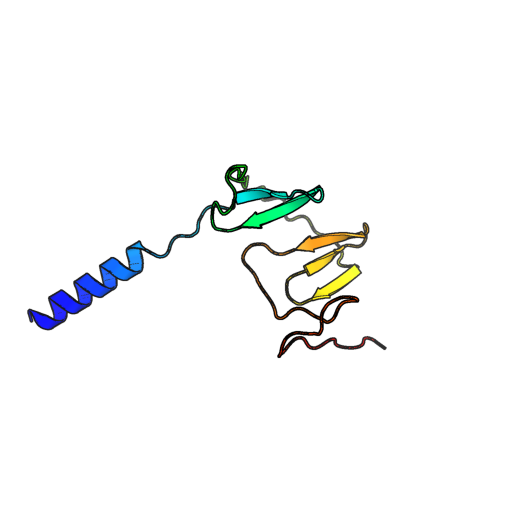 83.62 86 GLU A C 1
ATOM 697 O O . GLU A 1 86 ? 2.802 -15.587 2.769 1.00 83.62 86 GLU A O 1
ATOM 702 N N . ILE A 1 87 ? 1.509 -14.164 3.916 1.00 84.56 87 ILE A N 1
ATOM 703 C CA . ILE A 1 87 ? 1.036 -15.186 4.865 1.00 84.56 87 ILE A CA 1
ATOM 704 C C . ILE A 1 87 ? -0.009 -16.108 4.218 1.00 84.56 87 ILE A C 1
ATOM 706 O O . ILE A 1 87 ? -0.657 -15.762 3.231 1.00 84.56 87 ILE A O 1
ATOM 710 N N . SER A 1 88 ? -0.243 -17.281 4.813 1.00 84.19 88 SER A N 1
ATOM 711 C CA . SER A 1 88 ? -1.230 -18.225 4.281 1.00 84.19 88 SER A CA 1
ATOM 712 C C . SER A 1 88 ? -2.657 -17.662 4.281 1.00 84.19 88 SER A C 1
ATOM 714 O O . SER A 1 88 ? -3.107 -16.983 5.211 1.00 84.19 88 SER A O 1
ATOM 716 N N . SER A 1 89 ? -3.403 -18.011 3.234 1.00 80.94 89 SER A N 1
ATOM 717 C CA . SER A 1 89 ? -4.816 -17.690 3.046 1.00 80.94 89 SER A CA 1
ATOM 718 C C . SER A 1 89 ? -5.621 -18.958 2.745 1.00 80.94 89 SER A C 1
ATOM 720 O O . SER A 1 89 ? -5.071 -20.044 2.591 1.00 80.94 89 SER A O 1
ATOM 722 N N . ARG A 1 90 ? -6.950 -18.834 2.624 1.00 78.38 90 ARG A N 1
ATOM 723 C CA . ARG A 1 90 ? -7.834 -19.962 2.270 1.00 78.38 90 ARG A CA 1
ATOM 724 C C . ARG A 1 90 ? -7.428 -20.652 0.958 1.00 78.38 90 ARG A C 1
ATOM 726 O O . ARG A 1 90 ? -7.688 -21.838 0.806 1.00 78.38 90 ARG A O 1
ATOM 733 N N . TYR A 1 91 ? -6.839 -19.904 0.025 1.00 80.38 91 TYR A N 1
ATOM 734 C CA . TYR A 1 91 ? -6.567 -20.362 -1.340 1.00 80.38 91 TYR A CA 1
ATOM 735 C C . TYR A 1 91 ? -5.073 -20.441 -1.677 1.00 80.38 91 TYR A C 1
ATOM 737 O O . TYR A 1 91 ? -4.730 -20.802 -2.798 1.00 80.38 91 TYR A O 1
ATOM 745 N N . ARG A 1 92 ? -4.183 -20.068 -0.748 1.00 81.12 92 ARG A N 1
ATOM 746 C CA . ARG A 1 92 ? -2.737 -20.015 -0.991 1.00 81.12 92 ARG A CA 1
ATOM 747 C C . ARG A 1 92 ? -1.960 -20.324 0.281 1.00 81.12 92 ARG A C 1
ATOM 749 O O . ARG A 1 92 ? -2.288 -19.800 1.345 1.00 81.12 92 ARG A O 1
ATOM 756 N N . GLU A 1 93 ? -0.930 -21.149 0.154 1.00 86.88 93 GLU A N 1
ATOM 757 C CA . GLU A 1 93 ? 0.028 -21.396 1.230 1.00 86.88 93 GLU A CA 1
ATOM 758 C C . GLU A 1 93 ? 0.890 -20.156 1.512 1.00 86.88 93 GLU A C 1
ATOM 760 O O . GLU A 1 93 ? 0.933 -19.220 0.718 1.00 86.88 93 GLU A O 1
ATOM 765 N N . ALA A 1 94 ? 1.534 -20.131 2.678 1.00 85.31 94 ALA A N 1
ATOM 766 C CA . ALA A 1 94 ? 2.432 -19.042 3.046 1.00 85.31 94 ALA A CA 1
ATOM 767 C C . ALA A 1 94 ? 3.722 -19.098 2.216 1.00 85.31 94 ALA A C 1
ATOM 769 O O . ALA A 1 94 ? 4.242 -20.183 1.950 1.00 85.31 94 ALA A O 1
ATOM 770 N N . GLU A 1 95 ? 4.268 -17.937 1.863 1.00 87.00 95 GLU A N 1
ATOM 771 C CA . GLU A 1 95 ? 5.567 -17.852 1.198 1.00 87.00 95 GLU A CA 1
ATOM 772 C C . GLU A 1 95 ? 6.726 -18.064 2.192 1.00 87.00 95 GLU A C 1
ATOM 774 O O . GLU A 1 95 ? 6.588 -17.795 3.394 1.00 87.00 95 GLU A O 1
ATOM 779 N N . PRO A 1 96 ? 7.899 -18.543 1.733 1.00 86.75 96 PRO A N 1
ATOM 780 C CA . PRO A 1 96 ? 9.068 -18.689 2.594 1.00 86.75 96 PRO A CA 1
ATOM 781 C C . PRO A 1 96 ? 9.420 -17.376 3.311 1.00 86.75 96 PRO A C 1
ATOM 783 O O . PRO A 1 96 ? 9.613 -16.341 2.682 1.00 86.75 96 PRO A O 1
ATOM 786 N N . GLY A 1 97 ? 9.525 -17.425 4.641 1.00 82.06 97 GLY A N 1
ATOM 787 C CA . GLY A 1 97 ? 9.804 -16.248 5.476 1.00 82.06 97 GLY A CA 1
ATOM 788 C C . GLY A 1 97 ? 8.562 -15.520 6.003 1.00 82.06 97 GLY A C 1
ATOM 789 O O . GLY A 1 97 ? 8.697 -14.678 6.891 1.00 82.06 97 GLY A O 1
ATOM 790 N N . ALA A 1 98 ? 7.357 -15.883 5.553 1.00 80.12 98 ALA A N 1
ATOM 791 C CA . ALA A 1 98 ? 6.108 -15.351 6.088 1.00 80.12 98 ALA A CA 1
ATOM 792 C C . ALA A 1 98 ? 5.793 -15.968 7.466 1.00 80.12 98 ALA A C 1
ATOM 794 O O . ALA A 1 98 ? 5.120 -16.994 7.593 1.00 80.12 98 ALA A O 1
ATOM 795 N N . LEU A 1 99 ? 6.308 -15.354 8.537 1.00 75.00 99 LEU A N 1
ATOM 796 C CA . LEU A 1 99 ? 6.098 -15.83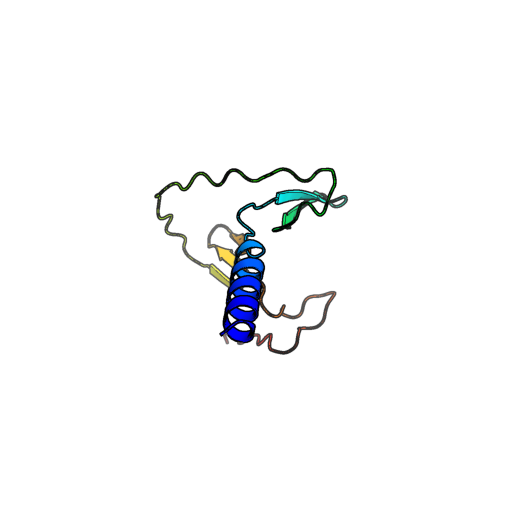0 9.904 1.00 75.00 99 LEU A CA 1
ATOM 797 C C . LEU A 1 99 ? 4.827 -15.217 10.510 1.00 75.00 99 LEU A C 1
ATOM 799 O O . LEU A 1 99 ? 4.806 -14.053 10.912 1.00 75.00 99 LEU A O 1
ATOM 803 N N . LYS A 1 100 ? 3.768 -16.015 10.667 1.00 66.50 100 LYS A N 1
ATOM 804 C CA . LYS A 1 100 ? 2.598 -15.600 11.451 1.00 66.50 100 LYS A CA 1
ATOM 805 C C . LYS A 1 100 ? 2.934 -15.702 12.937 1.00 66.50 100 LYS A C 1
ATOM 807 O O . LYS A 1 100 ? 2.827 -16.774 13.530 1.00 66.50 100 LYS A O 1
ATOM 812 N N . ARG A 1 101 ? 3.344 -14.597 13.562 1.00 61.38 101 ARG A N 1
ATOM 813 C CA . ARG A 1 101 ? 3.495 -14.563 15.022 1.00 61.38 101 ARG A CA 1
ATOM 814 C C . ARG A 1 101 ? 2.104 -14.658 15.650 1.00 61.38 101 ARG A C 1
ATOM 816 O O . ARG A 1 101 ? 1.331 -13.706 15.608 1.00 61.38 101 ARG A O 1
ATOM 823 N N . GLY A 1 102 ? 1.773 -15.835 16.179 1.00 48.97 102 GLY A N 1
ATOM 824 C CA . GLY A 1 102 ? 0.564 -16.045 16.966 1.00 48.97 102 GLY A CA 1
ATOM 825 C C . GLY A 1 102 ? 0.610 -15.149 18.197 1.00 48.97 102 GLY A C 1
ATOM 826 O O . GLY A 1 102 ? 1.440 -15.351 19.078 1.00 48.97 102 GLY A O 1
ATOM 827 N N . ILE A 1 103 ? -0.244 -14.132 18.227 1.00 48.03 103 ILE A N 1
ATOM 828 C CA . ILE A 1 103 ? -0.606 -13.461 19.470 1.00 48.03 103 ILE A CA 1
ATOM 829 C C . ILE A 1 103 ? -1.629 -14.366 20.159 1.00 48.03 103 ILE A C 1
ATOM 831 O O . ILE A 1 103 ? -2.794 -14.413 19.767 1.00 48.03 103 ILE A O 1
ATOM 835 N N . GLY A 1 104 ? -1.125 -15.202 21.067 1.00 39.72 104 GLY A N 1
ATOM 836 C CA . GLY A 1 104 ? -1.928 -15.800 22.131 1.00 39.72 104 GLY A CA 1
ATOM 837 C C . GLY A 1 104 ? -2.183 -14.782 23.229 1.00 39.72 104 GLY A C 1
ATOM 838 O O . GLY A 1 104 ? -1.343 -13.861 23.367 1.00 39.72 104 GLY A O 1
#